Protein AF-A0A7C6SIS1-F1 (afdb_monomer_lite)

Structure (mmCIF, N/CA/C/O backbone):
data_AF-A0A7C6SIS1-F1
#
_entry.id   AF-A0A7C6SIS1-F1
#
loop_
_atom_site.group_PDB
_atom_site.id
_atom_site.type_symbol
_atom_site.label_atom_id
_atom_site.label_alt_id
_atom_site.label_comp_id
_atom_site.label_asym_id
_atom_site.label_entity_id
_atom_site.label_seq_id
_atom_site.pdbx_PDB_ins_code
_atom_site.Cartn_x
_atom_site.Cartn_y
_atom_site.Cartn_z
_atom_site.occupancy
_atom_site.B_iso_or_equiv
_atom_site.auth_seq_id
_atom_site.auth_comp_id
_atom_site.auth_asym_id
_atom_site.auth_atom_id
_atom_site.pdbx_PDB_model_num
ATOM 1 N N . ILE A 1 1 ? 7.876 -7.048 -14.199 1.00 84.31 1 ILE A N 1
ATOM 2 C CA . ILE A 1 1 ? 7.677 -6.753 -12.759 1.00 84.31 1 ILE A CA 1
ATOM 3 C C . ILE A 1 1 ? 8.935 -6.110 -12.197 1.00 84.31 1 ILE A C 1
ATOM 5 O O . ILE A 1 1 ? 8.924 -4.899 -12.141 1.00 84.31 1 ILE A O 1
ATOM 9 N N . LEU A 1 2 ? 10.035 -6.831 -11.928 1.00 92.00 2 LEU A N 1
ATOM 10 C CA . LEU A 1 2 ? 11.251 -6.210 -11.358 1.00 92.00 2 LEU A CA 1
ATOM 11 C C . LEU A 1 2 ? 11.841 -5.067 -12.201 1.00 92.00 2 LEU A C 1
ATOM 13 O O . LEU A 1 2 ? 12.089 -4.002 -11.658 1.00 92.00 2 LEU A O 1
ATOM 17 N N . ASN A 1 3 ? 11.944 -5.225 -13.526 1.00 94.25 3 ASN A N 1
ATOM 18 C CA . ASN A 1 3 ? 12.377 -4.137 -14.425 1.00 94.25 3 ASN A CA 1
ATOM 19 C C . ASN A 1 3 ? 11.452 -2.906 -14.402 1.00 94.25 3 ASN A C 1
ATOM 21 O O . ASN A 1 3 ? 11.807 -1.862 -14.931 1.00 94.25 3 ASN A O 1
ATOM 25 N N . SER A 1 4 ? 10.252 -3.048 -13.841 1.00 95.44 4 SER A N 1
ATOM 26 C CA . SER A 1 4 ? 9.246 -1.996 -13.709 1.00 95.44 4 SER A CA 1
ATOM 27 C C . SER A 1 4 ? 9.028 -1.583 -12.249 1.00 95.44 4 SER A C 1
ATOM 29 O O . SER A 1 4 ? 8.131 -0.799 -11.967 1.00 95.44 4 SER A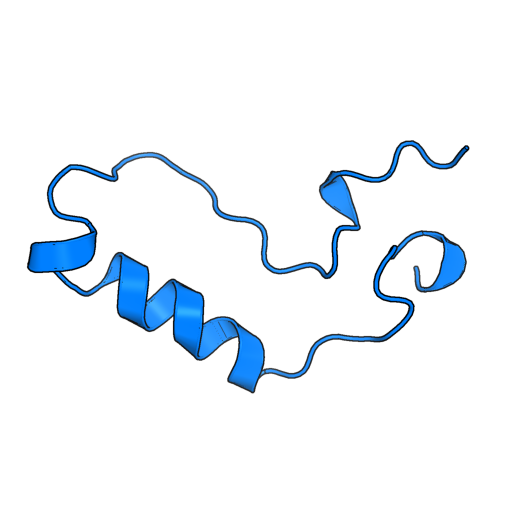 O 1
ATOM 31 N N . THR A 1 5 ? 9.817 -2.119 -11.314 1.00 97.62 5 THR A N 1
ATOM 32 C CA . THR A 1 5 ? 9.799 -1.763 -9.895 1.00 97.62 5 THR A CA 1
ATOM 33 C C . THR A 1 5 ? 11.087 -0.990 -9.607 1.00 97.62 5 THR A C 1
ATOM 35 O O . THR A 1 5 ? 12.145 -1.614 -9.546 1.00 97.62 5 THR A O 1
ATOM 38 N N . PRO A 1 6 ? 11.042 0.341 -9.413 1.00 97.56 6 PRO A N 1
ATOM 39 C CA . PRO A 1 6 ? 12.228 1.169 -9.177 1.00 97.56 6 PRO A CA 1
ATOM 40 C C . PRO A 1 6 ? 13.155 0.668 -8.063 1.00 97.56 6 PRO A C 1
ATOM 42 O O . PRO A 1 6 ? 14.374 0.747 -8.191 1.00 97.56 6 PRO A O 1
ATOM 45 N N . MET A 1 7 ? 12.603 0.093 -6.989 1.00 97.75 7 MET A N 1
ATOM 46 C CA . MET A 1 7 ? 13.404 -0.489 -5.902 1.00 97.75 7 MET A CA 1
ATOM 47 C C . MET A 1 7 ? 14.123 -1.803 -6.270 1.00 97.75 7 MET A C 1
ATOM 49 O O . MET A 1 7 ? 14.886 -2.323 -5.458 1.00 97.75 7 MET A O 1
ATOM 53 N N . ASN A 1 8 ? 13.892 -2.339 -7.472 1.00 96.81 8 ASN A N 1
ATOM 54 C CA . ASN A 1 8 ? 14.553 -3.504 -8.069 1.00 96.81 8 ASN A CA 1
ATOM 55 C C . ASN A 1 8 ? 14.600 -4.756 -7.172 1.00 96.81 8 ASN A C 1
ATOM 57 O O . ASN A 1 8 ? 15.573 -5.512 -7.156 1.00 96.81 8 ASN A O 1
ATOM 61 N N . ARG A 1 9 ? 13.533 -4.981 -6.405 1.00 97.94 9 ARG A N 1
ATOM 62 C CA . ARG A 1 9 ? 13.332 -6.192 -5.606 1.00 97.94 9 ARG A CA 1
ATOM 63 C C . ARG A 1 9 ? 11.852 -6.429 -5.358 1.00 97.94 9 ARG A C 1
ATOM 65 O O . ARG A 1 9 ? 11.040 -5.515 -5.484 1.00 97.94 9 ARG A O 1
ATOM 72 N N . PHE A 1 10 ? 11.522 -7.650 -4.958 1.00 98.19 10 PHE A N 1
ATOM 73 C CA . PHE A 1 10 ? 10.217 -7.928 -4.376 1.00 98.19 10 PHE A CA 1
ATOM 74 C C . PHE A 1 10 ? 10.148 -7.390 -2.945 1.00 98.19 10 PHE A C 1
ATOM 76 O O . PHE A 1 10 ? 11.162 -7.311 -2.240 1.00 98.19 10 PHE A O 1
ATOM 83 N N . GLY A 1 11 ? 8.940 -7.002 -2.548 1.00 97.38 11 GLY A N 1
ATOM 84 C CA . GLY A 1 11 ? 8.638 -6.679 -1.164 1.00 97.38 11 GLY A CA 1
ATOM 85 C C . GLY A 1 11 ? 8.548 -7.935 -0.302 1.00 97.38 11 GLY A C 1
ATOM 86 O O . GLY A 1 11 ? 8.273 -9.029 -0.805 1.00 97.38 11 GLY A O 1
ATOM 87 N N . LEU A 1 12 ? 8.764 -7.763 0.995 1.00 98.31 12 LEU A N 1
ATOM 88 C CA . LEU A 1 12 ? 8.482 -8.762 2.019 1.00 98.31 12 LEU A CA 1
ATOM 89 C C . LEU A 1 12 ? 7.166 -8.419 2.733 1.00 98.31 12 LEU A C 1
ATOM 91 O O . LEU A 1 12 ? 6.735 -7.265 2.740 1.00 98.31 12 LEU A O 1
ATOM 95 N N . GLY A 1 13 ? 6.516 -9.412 3.344 1.00 98.19 13 GLY A N 1
ATOM 96 C CA . GLY A 1 13 ? 5.229 -9.204 4.021 1.00 98.19 13 GLY A CA 1
ATOM 97 C C . GLY A 1 13 ? 5.324 -8.222 5.192 1.00 98.19 13 GLY A C 1
ATOM 98 O O . GLY A 1 13 ? 4.398 -7.453 5.445 1.00 98.19 13 GLY A O 1
ATOM 99 N N . GLU A 1 14 ? 6.473 -8.190 5.863 1.00 98.50 14 GLU A N 1
ATOM 100 C CA . GLU A 1 14 ? 6.761 -7.323 7.005 1.00 98.50 14 GLU A CA 1
ATOM 101 C C . GLU A 1 14 ? 6.780 -5.838 6.620 1.00 98.50 14 GLU A C 1
ATOM 103 O O . GLU A 1 14 ? 6.526 -4.974 7.458 1.00 98.50 14 GLU A O 1
ATOM 108 N N . GLU A 1 15 ? 7.019 -5.518 5.347 1.00 98.38 15 GLU A N 1
ATOM 109 C CA . GLU A 1 15 ? 7.051 -4.135 4.861 1.00 98.38 15 GLU A CA 1
ATOM 110 C C . GLU A 1 15 ? 5.655 -3.493 4.809 1.00 98.38 15 GLU A C 1
ATOM 112 O O . GLU A 1 15 ? 5.538 -2.269 4.774 1.00 98.38 15 GLU A O 1
ATOM 117 N N . LEU A 1 16 ? 4.585 -4.293 4.892 1.00 98.50 16 LEU A N 1
ATOM 118 C CA . LEU A 1 16 ? 3.211 -3.798 5.029 1.00 98.50 16 LEU A CA 1
ATOM 119 C C . LEU A 1 16 ? 2.908 -3.276 6.442 1.00 98.50 16 LEU A C 1
ATOM 121 O O . LEU A 1 16 ? 2.008 -2.450 6.617 1.00 98.50 16 LEU A O 1
A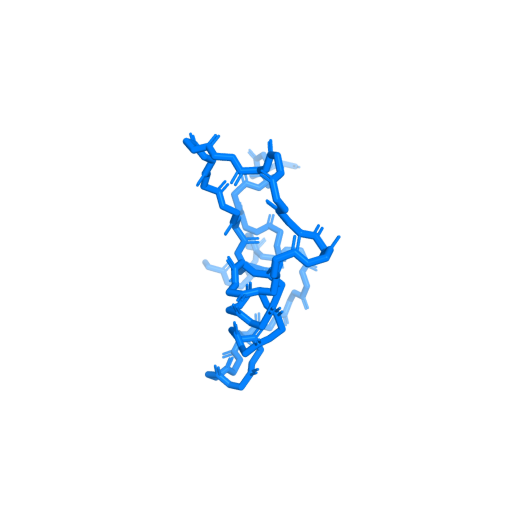TOM 125 N N . ILE A 1 17 ? 3.654 -3.735 7.453 1.00 98.56 17 ILE A N 1
ATOM 126 C CA . ILE A 1 17 ? 3.376 -3.438 8.865 1.00 98.56 17 ILE A CA 1
ATOM 127 C C . ILE A 1 17 ? 3.487 -1.935 9.138 1.00 98.56 17 ILE A C 1
ATOM 129 O O . ILE A 1 17 ? 2.682 -1.397 9.891 1.00 98.56 17 ILE A O 1
ATOM 133 N N . GLY A 1 18 ? 4.427 -1.233 8.499 1.00 98.25 18 GLY A N 1
ATOM 134 C CA . GLY A 1 18 ? 4.602 0.209 8.692 1.00 98.25 18 GLY A CA 1
ATOM 135 C C . GLY A 1 18 ? 3.361 1.018 8.304 1.00 98.25 18 GLY A C 1
ATOM 136 O O . GLY A 1 18 ? 2.881 1.825 9.098 1.00 98.25 18 GLY A O 1
ATOM 137 N N . VAL A 1 19 ? 2.800 0.765 7.115 1.00 98.44 19 VAL A N 1
ATOM 138 C CA . VAL A 1 19 ? 1.570 1.440 6.662 1.00 98.44 19 VAL A CA 1
ATOM 139 C C . VAL A 1 19 ? 0.362 1.011 7.487 1.00 98.44 19 VAL A C 1
ATOM 141 O O . VAL A 1 19 ? -0.460 1.860 7.818 1.00 98.44 19 VAL A O 1
ATOM 144 N N . LEU A 1 20 ? 0.269 -0.263 7.881 1.00 98.56 20 LEU A N 1
ATOM 145 C CA . LEU A 1 20 ? -0.786 -0.712 8.791 1.00 98.56 20 LEU A CA 1
ATOM 146 C C . LEU A 1 20 ? -0.741 0.062 10.114 1.00 98.56 20 LEU A C 1
ATOM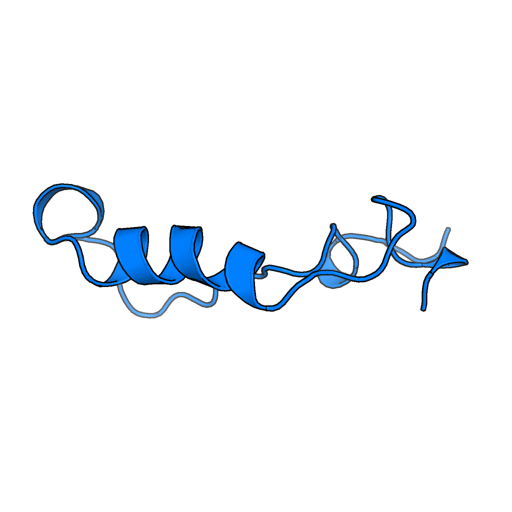 148 O O . LEU A 1 20 ? -1.757 0.615 10.521 1.00 98.56 20 LEU A O 1
ATOM 152 N N . LEU A 1 21 ? 0.428 0.128 10.760 1.00 98.69 21 LEU A N 1
ATOM 153 C CA . LEU A 1 21 ? 0.612 0.840 12.026 1.00 98.69 21 LEU A CA 1
ATOM 154 C C . LEU A 1 21 ? 0.312 2.333 11.894 1.00 98.69 21 LEU A C 1
ATOM 156 O O . LEU A 1 21 ? -0.288 2.900 12.799 1.00 98.69 21 LEU A O 1
ATOM 160 N N . PHE A 1 22 ? 0.686 2.957 10.775 1.00 98.62 22 PHE A N 1
ATOM 161 C CA . PHE A 1 22 ? 0.297 4.332 10.472 1.00 98.62 22 PHE A CA 1
ATOM 162 C C . PHE A 1 22 ? -1.228 4.488 10.404 1.00 98.62 22 PHE A C 1
ATOM 164 O O . PHE A 1 22 ? -1.770 5.336 11.103 1.00 98.62 22 PHE A O 1
ATOM 171 N N . LEU A 1 23 ? -1.913 3.648 9.619 1.00 98.38 23 LEU A N 1
ATOM 172 C CA . LEU A 1 23 ? -3.358 3.745 9.376 1.00 98.38 23 LEU A CA 1
ATOM 173 C C . LEU A 1 23 ? -4.224 3.435 10.606 1.00 98.38 23 LEU A C 1
ATOM 175 O O . LEU A 1 23 ? -5.355 3.902 10.676 1.00 98.38 23 LEU A O 1
ATOM 179 N N . VAL A 1 24 ? -3.736 2.629 11.553 1.00 98.38 24 VAL A N 1
ATOM 180 C CA . VAL A 1 24 ? -4.470 2.314 12.798 1.00 98.38 24 VAL A CA 1
ATOM 181 C C . VAL A 1 24 ? -4.095 3.228 13.967 1.00 98.38 24 VAL A C 1
ATOM 183 O O . VAL A 1 24 ? -4.673 3.108 15.047 1.00 98.38 24 VAL A O 1
ATOM 186 N N . ASN A 1 25 ? -3.110 4.112 13.791 1.00 98.75 25 ASN A N 1
ATOM 187 C CA . ASN A 1 25 ? -2.681 5.044 14.824 1.00 98.75 25 ASN A CA 1
ATOM 188 C C . ASN A 1 25 ? -3.461 6.360 14.701 1.00 98.75 25 ASN A C 1
ATOM 190 O O . ASN A 1 25 ? -3.263 7.125 13.758 1.00 98.75 25 ASN A O 1
ATOM 194 N N . GLU A 1 26 ? -4.311 6.631 15.692 1.00 98.44 26 GLU A N 1
ATOM 195 C CA . GLU A 1 26 ? -5.160 7.826 15.750 1.00 98.44 26 GLU A CA 1
ATOM 196 C C . GLU A 1 26 ? -4.345 9.131 15.755 1.00 98.44 26 GLU A C 1
ATOM 198 O O . GLU A 1 26 ? -4.658 10.072 15.031 1.00 98.44 26 GLU A O 1
ATOM 203 N N . GLU A 1 27 ? -3.252 9.195 16.518 1.00 98.56 27 GLU A N 1
ATOM 204 C CA . GLU A 1 27 ? -2.404 10.392 16.588 1.00 98.56 27 GLU A CA 1
ATOM 205 C C . GLU A 1 27 ? -1.723 10.679 15.241 1.00 98.56 27 GLU A C 1
ATOM 207 O O . GLU A 1 27 ? -1.637 11.830 14.816 1.00 98.56 27 GLU A O 1
ATOM 212 N N . ALA A 1 28 ? -1.290 9.631 14.537 1.00 98.38 28 ALA A N 1
ATOM 213 C CA . ALA A 1 28 ? -0.591 9.752 13.262 1.00 98.38 28 ALA A CA 1
ATOM 214 C C . ALA A 1 28 ? -1.528 9.983 12.064 1.00 98.38 28 ALA A C 1
ATOM 216 O O . ALA A 1 28 ? -1.090 10.541 11.057 1.00 98.38 28 ALA A O 1
ATOM 217 N N . SER A 1 29 ? -2.787 9.533 12.139 1.00 98.62 29 SER A N 1
ATOM 218 C CA . SER A 1 29 ? -3.665 9.433 10.964 1.00 98.62 29 SER A CA 1
ATOM 219 C C . SER A 1 29 ? -5.124 9.867 11.181 1.00 98.62 29 SER A C 1
ATOM 221 O O . SER A 1 29 ? -5.933 9.675 10.279 1.00 98.62 29 SER A O 1
ATOM 223 N N . SER A 1 30 ? -5.469 10.533 12.294 1.00 98.56 30 SER A N 1
ATOM 224 C CA . SER A 1 30 ? -6.848 10.971 12.640 1.00 98.56 30 SER A CA 1
ATOM 225 C C . SER A 1 30 ? -7.616 11.741 11.554 1.00 98.56 30 SER A C 1
ATOM 227 O O . SER A 1 30 ? -8.845 11.796 11.585 1.00 98.56 30 SER A O 1
ATOM 229 N N . PHE A 1 31 ? -6.930 12.340 10.578 1.00 98.44 31 PHE A N 1
ATOM 230 C CA . PHE A 1 31 ? -7.561 13.049 9.458 1.00 98.44 31 PHE A CA 1
ATOM 231 C C . PHE A 1 31 ? -7.283 12.428 8.080 1.00 98.44 31 PHE A C 1
ATOM 233 O O . PHE A 1 31 ? -7.564 13.028 7.042 1.00 98.44 31 PHE A O 1
ATOM 240 N N . VAL A 1 32 ? -6.730 11.217 8.051 1.00 98.19 32 VAL A N 1
ATOM 241 C CA . VAL A 1 32 ? -6.427 10.464 6.834 1.00 98.19 32 VAL A CA 1
ATOM 242 C C . VAL A 1 32 ? -7.556 9.471 6.594 1.00 98.19 32 VAL A C 1
ATOM 244 O O . VAL A 1 32 ? -7.676 8.459 7.274 1.00 98.19 32 VAL A O 1
ATOM 247 N N . ASN A 1 33 ? -8.406 9.760 5.611 1.00 98.25 33 ASN A N 1
ATOM 248 C CA . ASN A 1 33 ? -9.549 8.917 5.271 1.00 98.25 33 ASN A CA 1
ATOM 249 C C . ASN A 1 33 ? -9.773 8.883 3.752 1.00 98.25 33 ASN A C 1
ATOM 251 O O . ASN A 1 33 ? -9.450 9.839 3.049 1.00 98.25 33 ASN A O 1
ATOM 255 N N . GLY A 1 34 ? -10.327 7.779 3.241 1.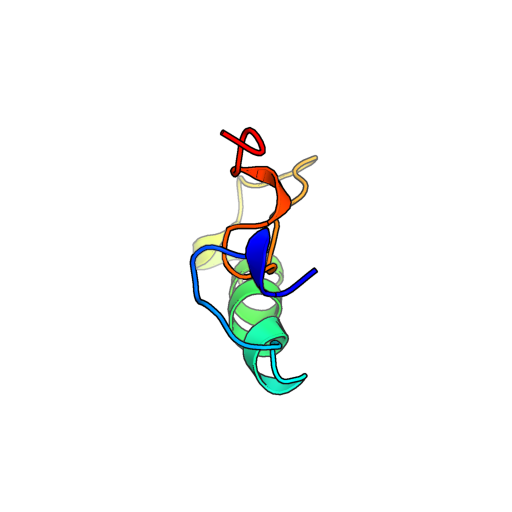00 98.25 34 GLY A N 1
ATOM 256 C CA . GLY A 1 34 ? -10.646 7.606 1.818 1.00 98.25 34 GLY A CA 1
ATOM 257 C C . GLY A 1 34 ? -9.432 7.493 0.889 1.00 98.25 34 GLY A C 1
ATOM 258 O O . GLY A 1 34 ? -9.574 7.683 -0.317 1.00 98.25 34 GLY A O 1
ATOM 259 N N . VAL A 1 35 ? -8.244 7.201 1.428 1.00 98.31 35 VAL A N 1
ATOM 260 C CA . VAL A 1 35 ? -6.994 7.099 0.662 1.00 98.31 35 VAL A CA 1
ATOM 261 C C . VAL A 1 35 ? -6.582 5.648 0.418 1.00 98.31 35 VAL A C 1
ATOM 263 O O . VAL A 1 35 ? -6.870 4.758 1.216 1.00 98.31 35 VAL A O 1
ATOM 266 N N . VAL A 1 36 ? -5.843 5.424 -0.669 1.00 97.94 36 VAL A N 1
ATOM 267 C CA . VAL A 1 36 ? -5.139 4.167 -0.954 1.00 97.94 36 VAL A CA 1
ATOM 268 C C . VAL A 1 36 ? -3.644 4.470 -0.967 1.00 97.94 36 VAL A C 1
ATOM 270 O O . VAL A 1 36 ? -3.195 5.288 -1.768 1.00 9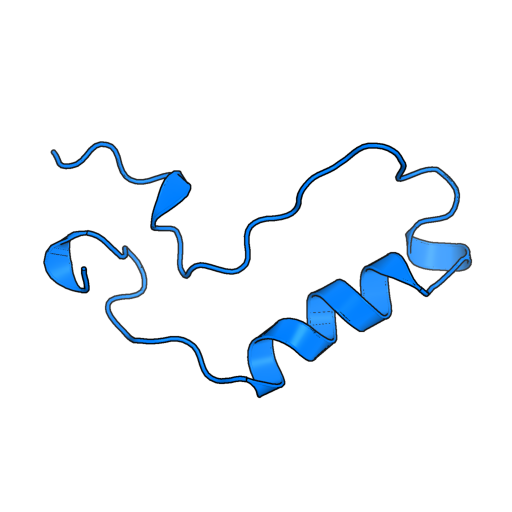7.94 36 VAL A O 1
ATOM 273 N N . ILE A 1 37 ? -2.879 3.836 -0.077 1.00 98.00 37 ILE A N 1
ATOM 274 C CA . ILE A 1 37 ? -1.430 4.052 0.048 1.00 98.00 37 ILE A CA 1
ATOM 275 C C . ILE A 1 37 ? -0.693 2.875 -0.607 1.00 98.00 37 ILE A C 1
ATOM 277 O O . ILE A 1 37 ? -0.794 1.754 -0.102 1.00 98.00 37 ILE A O 1
ATOM 281 N N . PRO A 1 38 ? 0.037 3.086 -1.717 1.00 98.00 38 PRO A N 1
ATOM 282 C CA . PRO A 1 38 ? 0.795 2.020 -2.360 1.00 98.00 38 PRO A CA 1
ATOM 283 C C . PRO A 1 38 ? 2.041 1.647 -1.543 1.00 98.00 38 PRO A C 1
ATOM 285 O O . PRO A 1 38 ? 2.823 2.507 -1.143 1.00 98.00 38 PRO A O 1
ATOM 288 N N . VAL A 1 39 ? 2.241 0.342 -1.346 1.00 98.31 39 VAL A N 1
ATOM 289 C CA . VAL A 1 39 ? 3.456 -0.253 -0.762 1.00 98.31 39 VAL A CA 1
ATOM 290 C C . VAL A 1 39 ? 4.018 -1.249 -1.772 1.00 98.31 39 VAL A C 1
ATOM 292 O O . VAL A 1 39 ? 3.820 -2.456 -1.664 1.00 98.31 39 VAL A O 1
ATOM 295 N N . ASP A 1 40 ? 4.633 -0.731 -2.834 1.00 98.06 40 ASP A N 1
ATOM 296 C CA . ASP A 1 40 ? 4.899 -1.508 -4.055 1.00 98.06 40 ASP A CA 1
ATOM 297 C C . ASP A 1 40 ? 6.300 -1.303 -4.652 1.00 98.06 40 ASP A C 1
ATOM 299 O O . ASP A 1 40 ? 6.567 -1.672 -5.797 1.00 98.06 40 ASP A O 1
ATOM 303 N N . GLY A 1 41 ? 7.204 -0.680 -3.899 1.00 97.81 41 GLY A N 1
ATOM 304 C CA . GLY A 1 41 ? 8.556 -0.390 -4.363 1.00 97.81 41 GLY A CA 1
ATOM 305 C C . GLY A 1 41 ? 8.636 0.604 -5.528 1.00 97.81 41 GLY A C 1
ATOM 306 O O . GLY A 1 41 ? 9.623 0.592 -6.269 1.00 97.81 41 GLY A O 1
ATOM 307 N N . GLY A 1 42 ? 7.604 1.438 -5.704 1.00 97.69 42 GLY A N 1
ATOM 308 C CA . GLY A 1 42 ? 7.503 2.454 -6.752 1.00 97.69 42 GLY A CA 1
ATOM 309 C C . GLY A 1 42 ? 6.895 1.945 -8.058 1.00 97.69 42 GLY A C 1
ATOM 310 O O . GLY A 1 42 ? 6.934 2.661 -9.055 1.00 97.69 42 GLY A O 1
ATOM 311 N N . PHE A 1 43 ? 6.362 0.721 -8.082 1.00 97.81 43 PHE A N 1
ATOM 312 C CA . PHE A 1 43 ? 5.817 0.104 -9.293 1.00 97.81 43 PHE A CA 1
ATOM 313 C C . PHE A 1 43 ? 4.689 0.942 -9.914 1.00 97.81 43 PHE A C 1
ATOM 315 O O . PHE A 1 43 ? 4.726 1.227 -11.108 1.00 97.81 43 PHE A O 1
ATOM 322 N N . SER A 1 44 ? 3.731 1.412 -9.111 1.00 96.81 44 SER A N 1
ATOM 323 C CA . SER A 1 44 ? 2.599 2.220 -9.594 1.00 96.81 44 SER A CA 1
ATOM 324 C C . SER A 1 44 ? 2.998 3.633 -10.024 1.00 96.81 44 SER A C 1
ATOM 326 O O . SER A 1 44 ? 2.231 4.300 -10.713 1.00 96.81 44 SER A O 1
ATOM 328 N N . ALA A 1 45 ? 4.177 4.106 -9.614 1.00 96.88 45 ALA A N 1
ATOM 329 C CA . ALA A 1 45 ? 4.700 5.421 -9.982 1.00 96.88 45 ALA A CA 1
ATOM 330 C C . ALA A 1 45 ? 5.603 5.378 -11.227 1.00 96.88 45 ALA A C 1
ATOM 332 O O . ALA A 1 45 ? 5.962 6.429 -11.759 1.00 96.88 45 ALA A O 1
ATOM 333 N N . TYR A 1 46 ? 5.996 4.188 -11.690 1.00 96.19 46 TYR A N 1
ATOM 334 C CA . TYR A 1 46 ? 6.894 4.044 -12.825 1.00 96.19 46 TYR A CA 1
ATOM 335 C C . TYR A 1 46 ? 6.136 4.099 -14.157 1.00 96.19 46 TYR A C 1
ATOM 337 O O . TYR A 1 46 ? 5.208 3.331 -14.397 1.00 96.19 46 TYR A O 1
ATOM 345 N N . SER A 1 47 ? 6.574 4.984 -15.056 1.00 91.69 47 SER A N 1
ATOM 346 C CA . SER A 1 47 ? 5.966 5.193 -16.377 1.00 91.69 47 SER A CA 1
ATOM 347 C C . SER A 1 47 ? 6.259 4.089 -17.396 1.00 91.69 47 SER A C 1
ATOM 349 O O . SER A 1 47 ? 5.635 4.070 -18.454 1.00 91.69 47 SER A O 1
ATOM 351 N N . GLY A 1 48 ? 7.202 3.183 -17.117 1.00 85.38 48 GLY A N 1
ATOM 352 C CA . GLY A 1 48 ? 7.623 2.157 -18.079 1.00 85.38 48 GLY A CA 1
ATOM 353 C C . GLY A 1 48 ? 8.677 2.619 -19.092 1.00 85.38 48 GLY A C 1
ATOM 354 O O . GLY A 1 48 ? 9.050 1.832 -19.961 1.00 85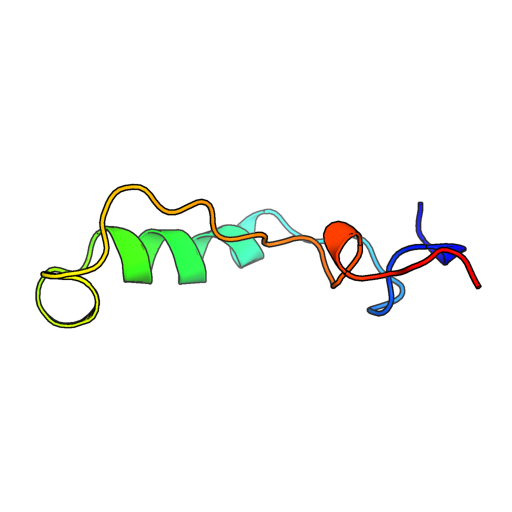.38 48 GLY A O 1
ATOM 355 N N . VAL A 1 49 ? 9.141 3.867 -18.980 1.00 83.25 49 VAL A N 1
ATOM 356 C CA . VAL A 1 49 ? 10.168 4.513 -19.817 1.00 83.25 49 VAL A CA 1
ATOM 357 C C . VAL A 1 49 ? 11.152 5.282 -18.958 1.00 83.25 49 VAL A C 1
ATOM 359 O O . VAL A 1 49 ? 10.732 5.707 -17.856 1.00 83.25 49 VAL A O 1
#

Foldseek 3Di:
DLVLQQQSDFDDPVLVVVVVCQCPDCVNDVPPPPDDDDPGNCNVVGPSD

Sequence (49 aa):
ILNSTPMNRFGLGEELIGVLLFLVNEEASSFVNGVVIPVDGGFSAYSGV

Secondary structure (DSSP, 8-state):
-GGG-TT-SPPPGGGHHHHHHHHH-HHHHTT--S-----STTGGG----

pLDDT: mean 96.85, std 3.53, range [83.25, 98.75]

Radius of gyration: 13.21 Å; chains: 1; bounding box: 25×22×36 Å